Protein AF-A0A965SSR0-F1 (afdb_monomer)

pLDDT: mean 94.68, std 5.12, range [69.31, 98.12]

Solvent-accessible surface area (backbone atoms only — not comparable to full-atom values): 3397 Å² total; per-residue (Å²): 114,54,57,64,96,58,96,79,81,86,67,72,91,69,75,78,91,74,65,74,90,75,60,74,80,89,65,59,48,77,50,72,68,59,50,54,54,49,54,53,53,42,33,54,76,72,62,78,107

Structure (mmCIF, N/CA/C/O backbone):
data_AF-A0A965SSR0-F1
#
_entry.id   AF-A0A965SSR0-F1
#
loop_
_atom_site.group_PDB
_atom_site.id
_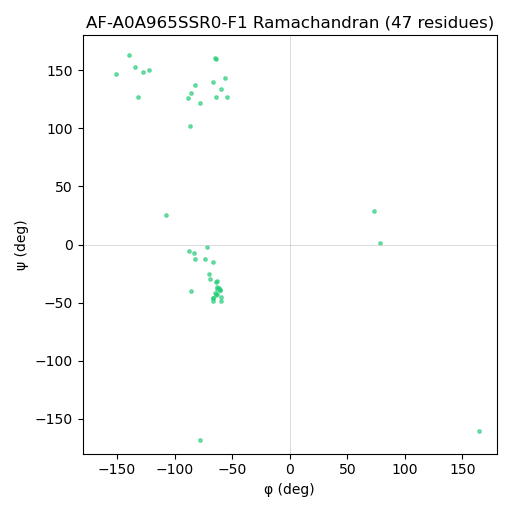atom_site.type_symbol
_atom_site.label_atom_id
_atom_site.label_alt_id
_atom_site.label_comp_id
_atom_site.label_asym_id
_atom_site.label_entity_id
_atom_site.label_seq_id
_atom_site.pdbx_PDB_ins_code
_atom_site.Cartn_x
_atom_site.Cartn_y
_atom_site.Cartn_z
_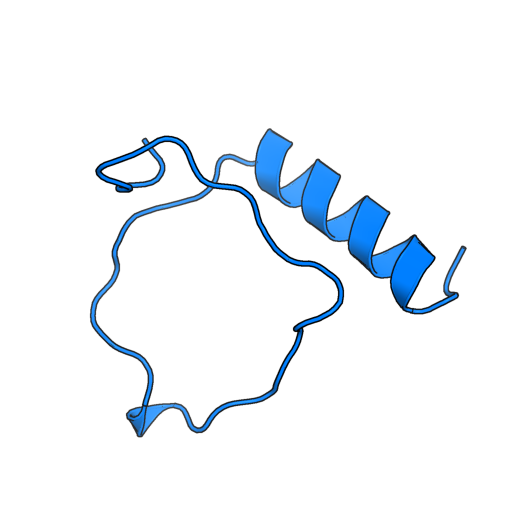atom_site.occupancy
_atom_site.B_iso_or_equiv
_atom_site.auth_seq_id
_atom_site.auth_comp_id
_atom_site.auth_asym_id
_atom_site.auth_atom_id
_atom_site.pdbx_PDB_model_num
ATOM 1 N N . MET A 1 1 ? 8.110 -6.365 -12.072 1.00 72.94 1 MET A N 1
ATOM 2 C CA . MET A 1 1 ? 8.800 -5.104 -11.714 1.00 72.94 1 MET A CA 1
ATOM 3 C C . MET A 1 1 ? 7.772 -4.172 -11.100 1.00 72.94 1 MET A C 1
ATOM 5 O O . MET A 1 1 ? 6.631 -4.196 -11.540 1.00 72.94 1 MET A O 1
ATOM 9 N N . ASN A 1 2 ? 8.164 -3.383 -10.102 1.00 90.12 2 ASN A N 1
ATOM 10 C CA . ASN A 1 2 ? 7.267 -2.496 -9.347 1.00 90.12 2 ASN A CA 1
ATOM 11 C C . ASN A 1 2 ? 6.769 -1.260 -10.130 1.00 90.12 2 ASN A C 1
ATOM 13 O O . ASN A 1 2 ? 5.956 -0.508 -9.607 1.00 90.12 2 ASN A O 1
ATOM 17 N N . GLY A 1 3 ? 7.213 -1.070 -11.378 1.00 93.94 3 GLY A N 1
ATOM 18 C CA . GLY A 1 3 ? 6.713 -0.027 -12.284 1.00 93.94 3 GLY A CA 1
ATOM 19 C C . GLY A 1 3 ? 7.268 1.374 -12.023 1.00 93.94 3 GLY A C 1
ATOM 20 O O . GLY A 1 3 ? 6.913 2.314 -12.724 1.00 93.94 3 GLY A O 1
ATOM 21 N N . LEU A 1 4 ? 8.156 1.5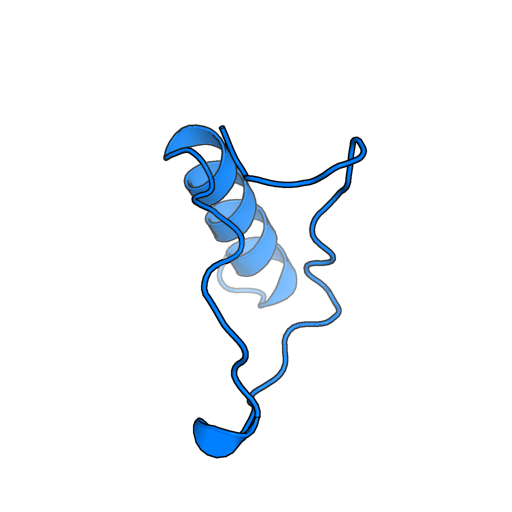26 -11.038 1.00 96.19 4 LEU A N 1
ATOM 22 C CA . LEU A 1 4 ? 8.746 2.813 -10.687 1.00 96.19 4 LEU A CA 1
ATOM 23 C C . LEU A 1 4 ? 9.918 3.155 -11.612 1.00 96.19 4 LEU A C 1
ATOM 25 O O . LEU A 1 4 ? 10.784 2.323 -11.876 1.00 96.19 4 LEU A O 1
ATOM 29 N N . GLU A 1 5 ? 9.987 4.412 -12.048 1.00 96.31 5 GLU A N 1
ATOM 30 C CA . GLU A 1 5 ? 11.074 4.913 -12.903 1.00 96.31 5 GLU A CA 1
ATOM 31 C C . GLU A 1 5 ? 12.418 5.010 -12.169 1.00 96.31 5 GLU A C 1
ATOM 33 O O . GLU A 1 5 ? 13.487 4.984 -12.780 1.00 96.31 5 GLU A O 1
ATOM 38 N N . LYS A 1 6 ? 12.371 5.160 -10.842 1.00 96.69 6 LYS A N 1
ATOM 39 C CA . LYS A 1 6 ? 13.538 5.326 -9.974 1.00 96.69 6 LYS A CA 1
ATOM 40 C C . LYS A 1 6 ? 13.400 4.435 -8.754 1.00 96.69 6 LYS A C 1
ATOM 42 O O . LYS A 1 6 ? 12.293 4.165 -8.279 1.00 96.69 6 LYS A O 1
ATOM 47 N N . ARG A 1 7 ? 14.545 4.047 -8.193 1.00 94.31 7 ARG A N 1
ATOM 48 C CA . ARG A 1 7 ? 14.588 3.421 -6.872 1.00 94.31 7 ARG A CA 1
ATOM 49 C C . ARG A 1 7 ? 13.879 4.331 -5.868 1.00 94.31 7 ARG A C 1
ATOM 51 O O . ARG A 1 7 ? 14.205 5.511 -5.777 1.00 94.31 7 ARG A O 1
ATOM 58 N N . SER A 1 8 ? 12.922 3.762 -5.149 1.00 95.00 8 SER A N 1
ATOM 59 C CA . SER A 1 8 ? 12.067 4.475 -4.203 1.00 95.00 8 SER A CA 1
ATOM 60 C C . SER A 1 8 ? 11.850 3.622 -2.958 1.00 95.00 8 SER A C 1
ATOM 62 O O . SER A 1 8 ? 12.086 2.414 -2.981 1.00 95.00 8 SER A O 1
ATOM 64 N N . GLU A 1 9 ? 11.390 4.258 -1.888 1.00 94.62 9 GLU A N 1
ATOM 65 C CA . GLU A 1 9 ? 11.146 3.638 -0.587 1.00 94.62 9 GLU A CA 1
ATOM 66 C C . GLU A 1 9 ? 9.716 3.947 -0.128 1.00 94.62 9 GLU A C 1
ATOM 68 O O . GLU A 1 9 ? 9.164 5.002 -0.448 1.00 94.62 9 GLU A O 1
ATOM 73 N N . VAL A 1 10 ? 9.105 3.021 0.615 1.00 95.00 10 VAL A N 1
ATOM 74 C C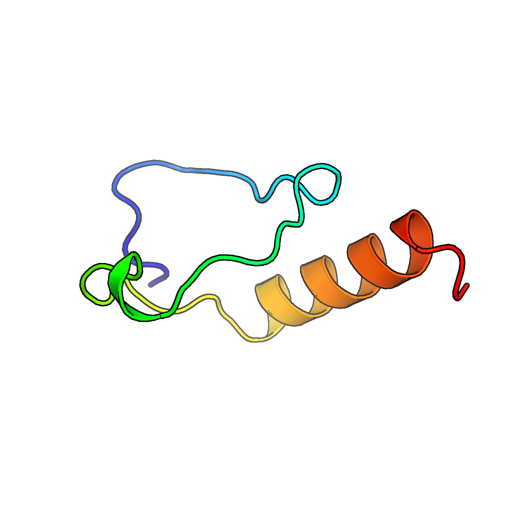A . VAL A 1 10 ? 7.753 3.192 1.163 1.00 95.00 10 VAL A CA 1
ATOM 75 C C . VAL A 1 10 ? 7.835 3.876 2.527 1.00 95.00 10 VAL A C 1
ATOM 77 O O . VAL A 1 10 ? 8.519 3.396 3.427 1.00 95.00 10 VAL A O 1
ATOM 80 N N . MET A 1 11 ? 7.105 4.980 2.694 1.00 96.38 11 MET A N 1
ATOM 81 C CA . MET A 1 11 ? 7.019 5.712 3.962 1.00 96.38 11 MET A CA 1
ATOM 82 C C . MET A 1 11 ? 5.911 5.131 4.850 1.00 96.38 11 MET A C 1
ATOM 84 O O . MET A 1 11 ? 4.729 5.396 4.628 1.00 96.38 11 MET A O 1
ATOM 88 N N . ILE A 1 12 ? 6.289 4.338 5.853 1.00 95.88 12 ILE A N 1
ATOM 89 C CA . ILE A 1 12 ? 5.352 3.644 6.759 1.00 95.88 12 ILE A CA 1
ATOM 90 C C . ILE A 1 12 ? 4.613 4.616 7.690 1.00 95.88 12 ILE A C 1
ATOM 92 O O . ILE A 1 12 ? 3.464 4.385 8.050 1.00 95.88 12 ILE A O 1
ATOM 96 N N . ASP A 1 13 ? 5.237 5.738 8.031 1.00 94.88 13 ASP A N 1
ATOM 97 C CA . ASP A 1 13 ? 4.678 6.778 8.894 1.00 94.88 13 ASP A CA 1
ATOM 98 C C . ASP A 1 13 ? 3.590 7.630 8.214 1.00 94.88 13 ASP A C 1
ATOM 100 O O . ASP A 1 13 ? 2.872 8.370 8.883 1.00 94.88 13 ASP A O 1
ATOM 104 N N . LYS A 1 14 ? 3.443 7.522 6.886 1.00 95.06 14 LYS A N 1
ATOM 105 C CA . LYS A 1 14 ? 2.516 8.329 6.071 1.00 95.06 14 LYS A CA 1
ATOM 106 C C . LYS A 1 14 ? 1.299 7.562 5.556 1.00 95.06 14 LYS A C 1
ATOM 108 O O . LYS A 1 14 ? 0.722 7.927 4.526 1.00 95.06 14 LYS A O 1
ATOM 113 N N . ILE A 1 15 ? 0.900 6.503 6.254 1.00 94.44 15 ILE A N 1
ATOM 114 C CA . ILE A 1 15 ? -0.337 5.783 5.943 1.00 94.44 15 ILE A CA 1
ATOM 115 C C . ILE A 1 15 ? -1.552 6.711 6.061 1.00 94.44 15 ILE A C 1
ATOM 117 O O . ILE A 1 15 ? -1.694 7.471 7.017 1.00 94.44 15 ILE A O 1
ATOM 121 N N . GLN A 1 16 ? -2.434 6.662 5.066 1.00 95.38 16 GLN A N 1
ATOM 122 C CA . GLN A 1 16 ? -3.626 7.503 5.011 1.00 95.38 16 GLN A CA 1
ATOM 123 C C . GLN A 1 16 ? -4.752 6.803 4.252 1.00 95.38 16 GLN A C 1
ATOM 125 O O . GLN A 1 16 ? -4.509 6.079 3.285 1.00 95.38 16 GLN A O 1
ATOM 130 N N . THR A 1 17 ? -5.989 7.061 4.665 1.00 97.12 17 THR A N 1
ATOM 131 C CA . THR A 1 17 ? -7.185 6.649 3.924 1.00 97.12 17 THR A CA 1
ATOM 132 C C . THR A 1 17 ? -7.516 7.710 2.881 1.00 97.12 17 THR A C 1
ATOM 134 O O . THR A 1 17 ? -7.617 8.890 3.218 1.00 97.12 17 THR A O 1
ATOM 137 N N . ILE A 1 18 ? -7.729 7.300 1.628 1.00 96.81 18 ILE A N 1
ATOM 138 C CA . ILE A 1 18 ? -8.154 8.193 0.542 1.00 96.81 18 ILE A CA 1
ATOM 139 C C . ILE A 1 18 ? -9.469 7.717 -0.096 1.00 96.81 18 ILE A C 1
ATOM 141 O O . ILE A 1 18 ? -9.729 6.514 -0.131 1.00 96.81 18 ILE A O 1
ATOM 145 N N . PRO A 1 19 ? -10.297 8.638 -0.622 1.00 98.12 19 PRO A N 1
ATOM 146 C CA . PRO A 1 19 ? -11.418 8.298 -1.497 1.00 98.12 19 PRO A CA 1
ATOM 147 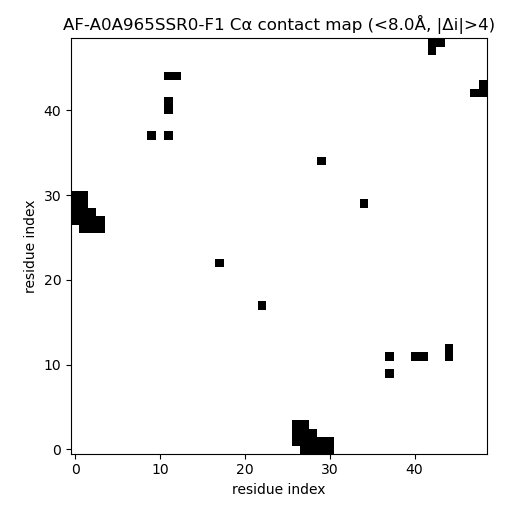C C . PRO A 1 19 ? -10.984 7.500 -2.739 1.00 98.12 19 PRO A C 1
ATOM 149 O O . PRO A 1 19 ? -9.930 7.769 -3.315 1.00 98.12 19 PRO A O 1
ATOM 152 N N . VAL A 1 20 ? -11.809 6.538 -3.169 1.00 96.75 20 VAL A N 1
ATOM 153 C CA . VAL A 1 20 ? -11.507 5.651 -4.314 1.00 96.75 20 VAL A CA 1
ATOM 154 C C . VAL A 1 20 ? -11.400 6.421 -5.634 1.00 96.75 20 VAL A C 1
ATOM 156 O O . VAL A 1 20 ? -10.587 6.070 -6.480 1.00 96.75 20 VAL A O 1
ATOM 159 N N . ASP A 1 21 ? -12.160 7.502 -5.796 1.00 97.38 21 ASP A N 1
ATOM 160 C CA . ASP A 1 21 ? -12.116 8.380 -6.974 1.00 97.38 21 ASP A CA 1
ATOM 161 C C . ASP A 1 21 ? -10.793 9.157 -7.117 1.00 97.38 21 ASP A C 1
ATOM 163 O O . ASP A 1 21 ? -10.494 9.668 -8.195 1.00 97.38 21 ASP A O 1
ATOM 167 N N . LYS A 1 22 ? -9.974 9.219 -6.057 1.00 97.44 22 LYS A N 1
ATOM 168 C CA . LYS A 1 22 ? -8.616 9.783 -6.094 1.00 97.44 22 LYS A CA 1
ATOM 169 C C . LYS A 1 22 ? -7.541 8.766 -6.483 1.00 97.44 22 LYS A C 1
ATOM 171 O O . LYS A 1 22 ? -6.380 9.153 -6.618 1.00 97.44 22 LYS A O 1
ATOM 176 N N . ILE A 1 23 ? -7.885 7.487 -6.636 1.00 96.94 23 ILE A N 1
ATOM 177 C CA . ILE A 1 23 ? -6.938 6.448 -7.055 1.00 96.94 23 ILE A CA 1
ATOM 178 C C . ILE A 1 23 ? -6.726 6.564 -8.571 1.00 96.94 23 ILE A C 1
ATOM 180 O O . ILE A 1 23 ? -7.673 6.497 -9.350 1.00 96.94 23 ILE A O 1
ATOM 184 N N . GLY A 1 24 ? -5.472 6.763 -8.985 1.00 96.56 24 GLY A N 1
ATOM 185 C CA . GLY A 1 24 ? -5.077 6.794 -10.396 1.00 96.56 24 GLY A CA 1
ATOM 186 C C . GLY A 1 24 ? -4.959 5.400 -11.024 1.00 96.56 24 GLY 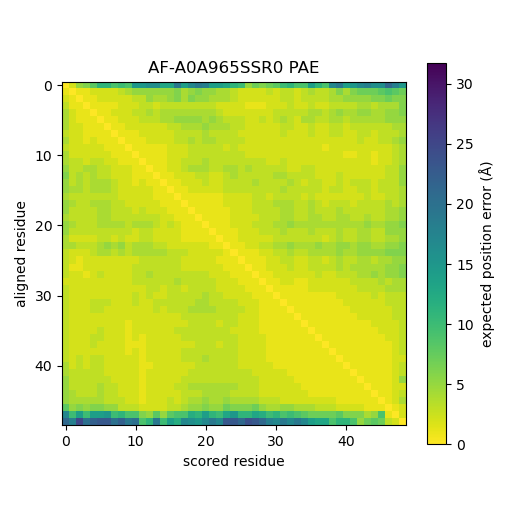A C 1
ATOM 187 O O . GLY A 1 24 ? -5.355 4.395 -10.440 1.00 96.56 24 GLY A O 1
ATOM 188 N N . GLY A 1 25 ? -4.381 5.334 -12.227 1.00 96.62 25 GLY A N 1
ATOM 189 C CA . GLY A 1 25 ? -4.082 4.058 -12.885 1.00 96.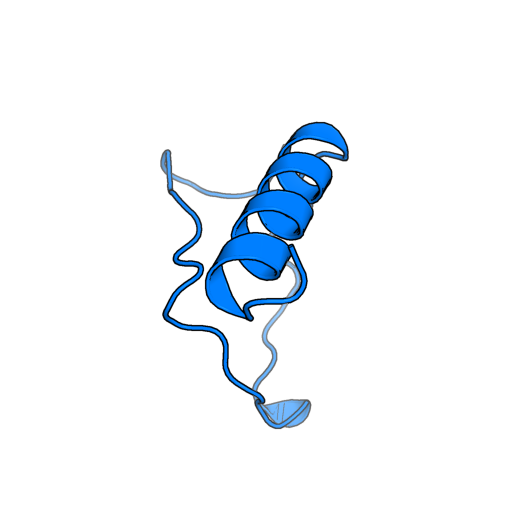62 25 GLY A CA 1
ATOM 190 C C . GLY A 1 25 ? -3.038 3.221 -12.134 1.00 96.62 25 GLY A C 1
ATOM 191 O O . GLY A 1 25 ? -2.262 3.741 -11.329 1.00 96.62 25 GLY A O 1
ATOM 192 N N . GLU A 1 26 ? -3.003 1.918 -12.419 1.00 95.44 26 GLU A N 1
ATOM 193 C CA . GLU A 1 26 ? -1.986 1.015 -11.876 1.00 95.44 26 GLU A CA 1
ATOM 194 C C . GLU A 1 26 ? -0.588 1.408 -12.380 1.00 95.44 26 GLU A C 1
ATOM 196 O O . GLU A 1 26 ? -0.361 1.531 -13.582 1.00 95.44 26 GLU A O 1
ATOM 201 N N . ILE A 1 27 ? 0.355 1.589 -11.450 1.00 95.50 27 ILE A N 1
ATOM 202 C CA . ILE A 1 27 ? 1.770 1.851 -11.761 1.00 95.50 27 ILE A CA 1
ATOM 203 C C . ILE A 1 27 ? 2.519 0.526 -11.967 1.00 95.50 27 ILE A C 1
ATOM 205 O O . ILE A 1 27 ? 3.357 0.399 -12.857 1.00 95.50 27 ILE A O 1
ATOM 209 N N . GLY A 1 28 ? 2.213 -0.473 -11.139 1.00 95.50 28 GLY A N 1
ATOM 210 C CA . GLY A 1 28 ? 2.827 -1.792 -11.145 1.00 95.50 28 GLY A CA 1
ATOM 211 C C . GLY A 1 28 ? 2.531 -2.538 -9.847 1.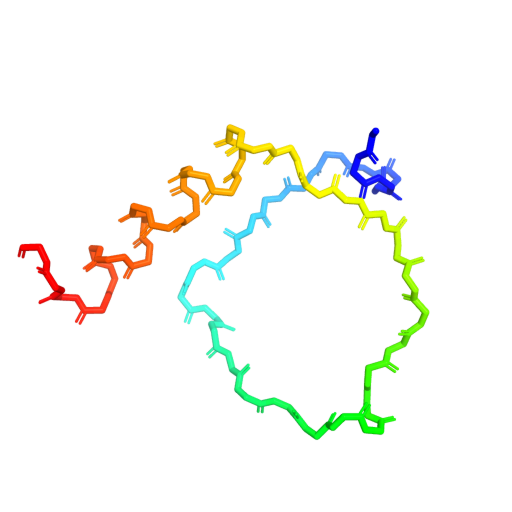00 95.50 28 GLY A C 1
ATOM 212 O O . GLY A 1 28 ? 1.615 -2.186 -9.103 1.00 95.50 28 GLY A O 1
ATOM 213 N N . ARG A 1 29 ? 3.341 -3.560 -9.551 1.00 95.44 29 ARG A N 1
ATOM 214 C CA . ARG A 1 29 ? 3.126 -4.448 -8.404 1.00 95.44 29 ARG A CA 1
ATOM 215 C C . ARG A 1 29 ? 4.397 -4.636 -7.582 1.00 95.44 29 ARG A C 1
ATOM 217 O O . ARG A 1 29 ? 5.428 -5.042 -8.122 1.00 95.44 29 ARG A O 1
ATOM 224 N N . ALA A 1 30 ? 4.297 -4.384 -6.278 1.00 95.25 30 ALA A N 1
ATOM 225 C CA . ALA A 1 30 ? 5.320 -4.777 -5.316 1.00 95.25 30 ALA A CA 1
ATOM 226 C C . ALA A 1 30 ? 5.389 -6.309 -5.215 1.00 95.25 30 ALA A C 1
ATOM 228 O O . ALA A 1 30 ? 4.367 -6.997 -5.243 1.00 95.25 30 ALA A O 1
ATOM 229 N N . SER A 1 31 ? 6.600 -6.840 -5.123 1.00 95.56 31 SER A N 1
ATOM 230 C CA . SER A 1 31 ? 6.843 -8.259 -4.886 1.00 95.56 31 SER A CA 1
ATOM 231 C C . SER A 1 31 ? 6.325 -8.700 -3.516 1.00 95.56 31 SER A C 1
ATOM 233 O O . SER A 1 31 ? 6.153 -7.894 -2.599 1.00 95.56 31 SER A O 1
ATOM 235 N N . ASP A 1 32 ? 6.115 -10.005 -3.357 1.00 96.69 32 ASP A N 1
ATOM 236 C CA . ASP A 1 32 ? 5.647 -10.565 -2.087 1.00 96.69 32 ASP A CA 1
ATOM 237 C C . ASP A 1 32 ? 6.663 -10.335 -0.950 1.00 96.69 32 ASP A C 1
ATOM 239 O O . ASP A 1 32 ? 6.273 -10.120 0.198 1.00 96.69 32 ASP A O 1
ATOM 243 N N . GLU A 1 33 ? 7.962 -10.307 -1.267 1.00 96.19 33 GLU A N 1
ATOM 244 C CA . GLU A 1 33 ? 9.030 -9.984 -0.313 1.00 96.19 33 GLU A CA 1
ATOM 245 C C . GLU A 1 33 ? 8.954 -8.524 0.162 1.00 96.19 33 GLU A C 1
ATOM 247 O O . GLU A 1 33 ? 8.995 -8.264 1.369 1.00 96.19 33 GLU A O 1
ATOM 252 N N . GLU A 1 34 ? 8.769 -7.573 -0.762 1.00 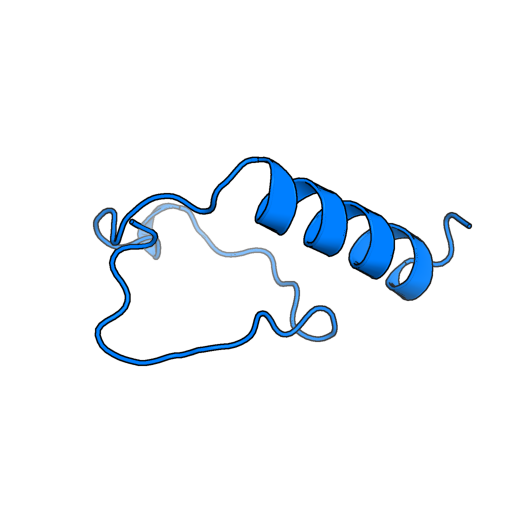95.44 34 GLU A N 1
ATOM 253 C CA . GLU A 1 34 ? 8.566 -6.155 -0.428 1.00 95.44 34 GLU A CA 1
ATOM 254 C C . GLU A 1 34 ? 7.315 -5.977 0.446 1.00 95.44 34 GLU A C 1
ATOM 256 O O . GLU A 1 34 ? 7.367 -5.311 1.482 1.00 95.44 34 GLU A O 1
ATOM 261 N N . MET A 1 35 ? 6.203 -6.626 0.085 1.00 96.62 35 MET A N 1
ATOM 262 C CA . MET A 1 35 ? 4.959 -6.559 0.858 1.00 96.62 35 MET A CA 1
ATOM 263 C C . MET A 1 35 ? 5.104 -7.157 2.264 1.00 96.62 35 MET A C 1
ATOM 265 O O . MET A 1 35 ? 4.549 -6.617 3.223 1.00 96.62 35 MET A O 1
ATOM 269 N N . LEU A 1 36 ? 5.878 -8.235 2.426 1.00 97.31 36 LEU A N 1
ATOM 270 C CA . LEU A 1 36 ? 6.161 -8.817 3.738 1.00 97.31 36 LEU A CA 1
ATOM 271 C C . LEU A 1 36 ? 6.966 -7.859 4.628 1.00 97.31 36 LEU A C 1
ATOM 273 O O . LEU A 1 36 ? 6.666 -7.730 5.818 1.00 97.31 36 LEU A O 1
ATOM 277 N N . ALA A 1 37 ? 7.964 -7.175 4.065 1.00 96.50 37 ALA A N 1
ATOM 278 C CA . ALA A 1 37 ? 8.733 -6.162 4.784 1.00 96.50 37 ALA A CA 1
ATOM 279 C C . ALA A 1 37 ? 7.852 -4.973 5.208 1.00 96.50 37 ALA A C 1
ATOM 281 O O . ALA A 1 37 ? 7.918 -4.545 6.363 1.00 96.50 37 ALA A O 1
ATOM 282 N N . ILE A 1 38 ? 6.971 -4.504 4.315 1.00 96.69 38 ILE A N 1
ATOM 283 C CA . ILE A 1 38 ? 6.006 -3.428 4.594 1.00 96.69 38 ILE A CA 1
ATOM 284 C C . ILE A 1 38 ? 5.067 -3.820 5.741 1.00 96.69 38 ILE A C 1
ATOM 286 O O . ILE A 1 38 ? 4.921 -3.054 6.690 1.00 96.69 38 ILE A O 1
ATOM 290 N N . ASN A 1 39 ? 4.482 -5.021 5.709 1.00 96.06 39 ASN A N 1
ATOM 291 C CA . ASN A 1 39 ? 3.559 -5.483 6.752 1.00 96.06 39 ASN A CA 1
ATOM 292 C C . ASN A 1 39 ? 4.220 -5.552 8.137 1.00 96.06 39 ASN A C 1
ATOM 294 O O . ASN A 1 39 ? 3.608 -5.180 9.137 1.00 96.06 39 ASN A O 1
ATOM 298 N N . ARG A 1 40 ? 5.481 -5.997 8.209 1.00 96.50 40 ARG A N 1
ATOM 299 C CA . ARG A 1 40 ? 6.246 -6.038 9.468 1.00 96.50 40 ARG A CA 1
ATOM 300 C C . ARG A 1 40 ? 6.527 -4.639 10.002 1.00 96.50 40 ARG A C 1
ATOM 302 O O . ARG A 1 40 ? 6.314 -4.385 11.183 1.00 96.50 40 ARG A O 1
ATOM 309 N N . ALA A 1 41 ? 6.975 -3.732 9.136 1.00 96.56 41 ALA A N 1
ATOM 310 C CA . ALA A 1 41 ? 7.235 -2.353 9.528 1.00 96.56 41 ALA A CA 1
ATOM 311 C C . ALA A 1 41 ? 5.948 -1.647 9.987 1.00 96.56 41 ALA A C 1
ATOM 313 O O . ALA A 1 41 ? 5.963 -0.918 10.977 1.00 96.56 41 ALA A O 1
ATOM 314 N N . LEU A 1 42 ? 4.824 -1.928 9.324 1.00 95.88 42 LEU A N 1
ATOM 315 C CA . LEU A 1 42 ? 3.511 -1.419 9.701 1.00 95.88 42 LEU A CA 1
ATOM 316 C C . LEU A 1 42 ? 3.067 -1.931 11.080 1.00 95.88 42 LEU A C 1
ATOM 318 O O . LEU A 1 42 ? 2.581 -1.142 11.884 1.00 95.88 42 LEU A O 1
ATOM 322 N N . ALA A 1 43 ? 3.267 -3.219 11.380 1.00 96.44 43 ALA A N 1
ATOM 323 C CA . ALA A 1 43 ? 2.941 -3.787 12.690 1.00 96.44 43 ALA A CA 1
ATOM 324 C C . ALA A 1 43 ? 3.719 -3.112 13.831 1.00 96.44 43 ALA A C 1
ATOM 326 O O . ALA A 1 43 ? 3.145 -2.834 14.883 1.00 96.44 43 ALA A O 1
ATOM 327 N N . ILE A 1 44 ? 4.997 -2.794 13.601 1.00 96.00 44 ILE A N 1
ATOM 328 C CA . ILE A 1 44 ? 5.823 -2.041 14.553 1.00 96.00 44 ILE A CA 1
ATOM 329 C C . ILE A 1 44 ? 5.304 -0.605 14.695 1.00 96.00 44 ILE A C 1
ATOM 331 O O . ILE A 1 44 ? 5.102 -0.142 15.813 1.00 96.00 44 ILE A O 1
ATOM 335 N N . PHE A 1 45 ? 5.053 0.094 13.581 1.00 95.00 45 PHE A N 1
ATOM 336 C CA . PHE A 1 45 ? 4.585 1.485 13.602 1.00 95.00 45 PHE A CA 1
ATOM 337 C C . PHE A 1 45 ? 3.225 1.646 14.297 1.00 95.00 45 PHE A C 1
ATOM 339 O O . PHE A 1 45 ? 3.011 2.616 15.019 1.00 95.00 45 PHE A O 1
ATOM 346 N N . LEU A 1 46 ? 2.320 0.683 14.111 1.00 94.69 46 LEU A N 1
ATOM 347 C CA . LEU A 1 46 ? 0.994 0.677 14.729 1.00 94.69 46 LEU A CA 1
ATOM 348 C C . LEU A 1 46 ? 0.979 0.117 16.162 1.00 94.69 46 LEU A C 1
ATOM 350 O O . LEU A 1 46 ? -0.054 0.198 16.822 1.00 94.69 46 LEU A O 1
ATOM 354 N N . GLY A 1 47 ? 2.094 -0.436 16.654 1.00 94.75 47 GLY A N 1
ATOM 355 C CA . GLY A 1 47 ? 2.190 -0.984 18.011 1.00 94.75 47 GLY A CA 1
ATOM 356 C C . GLY A 1 47 ? 1.456 -2.315 18.207 1.00 94.75 47 GLY A C 1
ATOM 357 O O . GLY A 1 47 ? 0.977 -2.597 19.300 1.00 94.75 47 GLY A O 1
ATOM 358 N N . PHE A 1 48 ? 1.334 -3.126 17.153 1.00 88.88 48 PHE A N 1
ATOM 359 C CA . PHE A 1 48 ? 0.773 -4.481 17.242 1.00 88.88 48 PHE A CA 1
ATOM 360 C C . PHE A 1 48 ? 1.793 -5.532 17.703 1.00 88.88 48 PHE A C 1
ATOM 362 O O . PHE A 1 48 ? 1.404 -6.669 17.970 1.00 88.88 48 PHE A O 1
ATOM 369 N N . ALA A 1 49 ? 3.077 -5.164 17.715 1.00 69.31 49 ALA A N 1
ATOM 370 C CA . ALA A 1 49 ? 4.212 -6.026 18.031 1.00 69.31 49 ALA A CA 1
ATOM 371 C C . ALA A 1 49 ? 4.575 -6.000 19.521 1.00 69.31 49 ALA A C 1
ATOM 373 O O . ALA A 1 49 ? 4.523 -4.902 20.120 1.00 69.31 49 ALA A O 1
#

Secondary structure (DSSP, 8-state):
----SS-----GGG-----GGG---------HHHHHHHHHHHHHHTT--

Foldseek 3Di:
DQQDPDDDDDDLLPDDDDDPVPDDDRSHDDDPVNVVVSVVVNCVVVVVD

Mean predicted aligned error: 3.09 Å

Radius of gyration: 12.62 Å; Cα contacts (8 Å, |Δi|>4): 25; chains: 1; bounding box: 27×20×31 Å

Sequence (49 aa):
MNGLEKRSEVMIDKIQTIPVDKIGGEIGRASDEEMLAINRALAIFLGFA